Protein AF-A0A421E1Z4-F1 (afdb_monomer_lite)

Sequence (98 aa):
MSNLSPAEYADRGFPLDWDELQEKTLKRDDFRCRECGRQTELFVLFDEHPHEREDGFQVSNLITLCVTHAPDAAQMNETAITESFRDEWVQERLERQS

pLDDT: mean 72.25, std 14.63, range [37.94, 93.38]

Radius of gyration: 13.81 Å; chains: 1; bounding box: 38×31×30 Å

Secondary structure (DSSP, 8-state):
--PPPHHHHHHTT--TTHHHHHHHHHHHTTT--TTT---SSEEEEE---TTSGGG-S-GGGEEEEETTT-HHHHHTT--PBPHHHHHHHHHHHHHTT-

Foldseek 3Di:
DDDPQLVSCVVVVHHSCNVVLFVVLCVVVLCAAPPPGDNFQKDKDFDVPPPCPVVPRHSVRIGIHHCVRCVVCVVVPPPRDDPVVSVVVVVVVVVVVD

Structure (mmCIF, N/CA/C/O backbone):
data_AF-A0A421E1Z4-F1
#
_entry.id   AF-A0A421E1Z4-F1
#
loop_
_atom_site.group_PDB
_atom_site.id
_atom_site.type_symbol
_atom_site.label_atom_id
_atom_site.label_alt_id
_atom_site.label_comp_id
_atom_site.label_asym_id
_atom_site.label_entity_id
_atom_site.label_seq_id
_atom_site.pdbx_PDB_ins_code
_atom_site.Cartn_x
_atom_site.Cartn_y
_atom_site.Cartn_z
_atom_site.occupancy
_atom_site.B_iso_or_equiv
_atom_site.auth_seq_id
_atom_site.auth_comp_id
_atom_site.auth_asym_id
_atom_site.auth_atom_id
_atom_site.pdbx_PDB_model_num
ATOM 1 N N . MET A 1 1 ? 11.056 9.409 10.502 1.00 38.22 1 MET A N 1
ATOM 2 C CA . MET A 1 1 ? 11.553 8.079 10.091 1.00 38.22 1 MET A CA 1
ATOM 3 C C . MET A 1 1 ? 11.888 8.176 8.616 1.00 38.22 1 MET A C 1
ATOM 5 O O . MET A 1 1 ? 11.205 8.924 7.929 1.00 38.22 1 MET A O 1
ATOM 9 N N . SER A 1 2 ? 12.998 7.583 8.180 1.00 37.94 2 SER A N 1
ATOM 10 C CA . SER A 1 2 ? 13.558 7.833 6.849 1.00 37.94 2 SER A CA 1
ATOM 11 C C . SER A 1 2 ? 12.713 7.157 5.773 1.00 37.94 2 SER A C 1
ATOM 13 O O . SER A 1 2 ? 12.799 5.943 5.608 1.00 37.94 2 SER A O 1
ATOM 15 N N . ASN A 1 3 ? 11.912 7.947 5.056 1.00 50.25 3 ASN A N 1
ATOM 16 C CA . ASN A 1 3 ? 11.443 7.572 3.726 1.00 50.25 3 ASN A CA 1
ATOM 17 C C . ASN A 1 3 ? 12.690 7.360 2.867 1.00 50.25 3 ASN A C 1
ATOM 19 O O . ASN A 1 3 ? 13.585 8.213 2.877 1.00 50.25 3 ASN A O 1
ATOM 23 N N . LEU A 1 4 ? 12.776 6.220 2.182 1.00 53.66 4 LEU A N 1
ATOM 24 C CA . LEU A 1 4 ? 13.806 6.034 1.169 1.00 53.66 4 LEU A CA 1
ATOM 25 C C . LEU A 1 4 ? 13.670 7.175 0.159 1.00 53.66 4 LEU A C 1
ATOM 27 O O . LEU A 1 4 ? 12.566 7.575 -0.210 1.00 53.66 4 LEU A O 1
ATOM 31 N N . SER A 1 5 ? 14.792 7.748 -0.252 1.00 57.03 5 SER A N 1
ATOM 32 C CA . SER A 1 5 ? 14.777 8.733 -1.322 1.00 57.03 5 SER A CA 1
ATOM 33 C C . SER A 1 5 ? 14.321 8.070 -2.631 1.00 57.03 5 SER A C 1
ATOM 35 O O . SER A 1 5 ? 14.549 6.875 -2.831 1.00 57.03 5 SER A O 1
ATOM 37 N N . PRO A 1 6 ? 13.743 8.825 -3.582 1.00 56.34 6 PRO A N 1
ATOM 38 C CA . PRO A 1 6 ? 13.350 8.278 -4.884 1.00 56.34 6 PRO A CA 1
ATOM 39 C C . PRO A 1 6 ? 14.478 7.511 -5.599 1.00 56.34 6 PRO A C 1
ATOM 41 O O . PRO A 1 6 ? 14.232 6.517 -6.276 1.00 56.34 6 PRO A O 1
ATOM 44 N N . ALA A 1 7 ? 15.735 7.927 -5.409 1.00 55.34 7 ALA A N 1
ATOM 45 C CA . ALA A 1 7 ? 16.903 7.242 -5.961 1.00 55.34 7 ALA A CA 1
ATOM 46 C C . ALA A 1 7 ? 17.146 5.856 -5.333 1.00 55.34 7 ALA A C 1
ATOM 48 O O . ALA A 1 7 ? 17.554 4.934 -6.033 1.00 55.34 7 ALA A O 1
ATOM 49 N N . GLU A 1 8 ? 16.868 5.692 -4.039 1.00 55.75 8 GLU A N 1
ATOM 50 C CA . GLU A 1 8 ? 16.977 4.407 -3.339 1.00 55.75 8 GLU A CA 1
ATOM 51 C C . GLU A 1 8 ? 15.854 3.439 -3.738 1.00 55.75 8 GLU A C 1
ATOM 53 O O . GLU A 1 8 ? 16.071 2.229 -3.760 1.00 55.75 8 GLU A O 1
ATOM 58 N N . TYR A 1 9 ? 14.675 3.947 -4.116 1.00 63.06 9 TYR A N 1
ATOM 59 C CA . TYR A 1 9 ? 13.624 3.122 -4.721 1.00 63.06 9 TYR A CA 1
ATOM 60 C C . TYR A 1 9 ? 14.023 2.607 -6.106 1.00 63.06 9 TYR A C 1
ATOM 62 O O . TYR A 1 9 ? 13.920 1.406 -6.365 1.00 63.06 9 TYR A O 1
ATOM 70 N N . ALA A 1 10 ? 14.551 3.486 -6.963 1.00 59.59 10 ALA A N 1
ATOM 71 C CA . ALA A 1 10 ? 15.004 3.115 -8.302 1.00 59.59 10 ALA A CA 1
ATOM 72 C C . ALA A 1 10 ? 16.126 2.061 -8.281 1.00 59.59 10 ALA A C 1
ATOM 74 O O . ALA A 1 10 ? 16.099 1.123 -9.078 1.00 59.59 10 ALA A O 1
ATOM 75 N N . ASP A 1 11 ? 17.077 2.169 -7.345 1.00 65.81 11 ASP A N 1
ATOM 76 C CA . ASP A 1 11 ? 18.168 1.193 -7.174 1.00 65.81 11 ASP A CA 1
ATOM 77 C C . ASP A 1 11 ? 17.654 -0.207 -6.786 1.00 65.81 11 ASP A C 1
ATOM 79 O O . ASP A 1 11 ? 18.232 -1.228 -7.156 1.00 65.81 11 ASP A O 1
ATOM 83 N N . ARG A 1 12 ? 16.501 -0.268 -6.108 1.00 67.06 12 ARG A N 1
ATOM 84 C CA . ARG A 1 12 ? 15.822 -1.514 -5.720 1.00 67.06 12 ARG A CA 1
ATOM 85 C C . ARG A 1 12 ? 14.832 -2.023 -6.776 1.00 67.06 12 ARG A C 1
ATOM 87 O O . ARG A 1 12 ? 14.146 -3.010 -6.529 1.00 67.06 12 ARG A O 1
ATOM 94 N N . GLY A 1 13 ? 14.773 -1.386 -7.948 1.00 70.62 13 GLY A N 1
ATOM 95 C CA . GLY A 1 13 ? 13.894 -1.775 -9.053 1.00 70.62 13 GLY A CA 1
ATOM 96 C C . GLY A 1 13 ? 12.440 -1.316 -8.906 1.00 70.62 13 GLY A C 1
ATOM 97 O O . GLY A 1 13 ? 11.590 -1.762 -9.676 1.00 70.62 13 GLY A O 1
ATOM 98 N N . PHE A 1 14 ? 12.153 -0.429 -7.950 1.00 75.38 14 PHE A N 1
ATOM 99 C CA . PHE A 1 14 ? 10.851 0.219 -7.798 1.00 75.38 14 PHE A CA 1
ATOM 100 C C . PHE A 1 14 ? 10.778 1.500 -8.640 1.00 75.38 14 PHE A C 1
ATOM 102 O O . PHE A 1 14 ? 11.806 2.120 -8.927 1.00 75.38 14 PHE A O 1
ATOM 109 N N . PRO A 1 15 ? 9.575 1.924 -9.055 1.00 76.56 15 PRO A N 1
ATOM 110 C CA . PRO A 1 15 ? 9.414 3.165 -9.791 1.00 76.56 15 PRO A CA 1
ATOM 111 C C . PRO A 1 15 ? 9.631 4.372 -8.862 1.00 76.56 15 PRO A C 1
ATOM 113 O O . PRO A 1 15 ? 9.489 4.278 -7.644 1.00 76.56 15 PRO A O 1
ATOM 116 N N . LEU A 1 16 ? 9.980 5.529 -9.432 1.00 76.94 16 LEU A N 1
ATOM 117 C CA . LEU A 1 16 ? 10.236 6.752 -8.653 1.00 76.94 16 LEU A CA 1
ATOM 118 C C . LEU A 1 16 ? 8.992 7.244 -7.895 1.00 76.94 16 LEU A C 1
ATOM 120 O O . LEU A 1 16 ? 9.122 7.911 -6.874 1.00 76.94 16 LEU A O 1
ATOM 124 N N . ASP A 1 17 ? 7.807 6.915 -8.401 1.00 79.75 17 ASP A N 1
ATOM 125 C CA . ASP A 1 17 ? 6.490 7.206 -7.835 1.00 79.75 17 ASP A CA 1
ATOM 126 C C . ASP A 1 17 ? 5.951 6.066 -6.951 1.00 79.75 17 ASP A C 1
ATOM 128 O O . ASP A 1 17 ? 4.750 5.988 -6.701 1.00 79.75 17 ASP A O 1
ATOM 132 N N . TRP A 1 18 ? 6.817 5.175 -6.452 1.00 80.94 18 TRP A N 1
ATOM 133 C CA . TRP A 1 18 ? 6.395 4.030 -5.639 1.00 80.94 18 TRP A CA 1
ATOM 134 C C . TRP A 1 18 ? 5.566 4.426 -4.414 1.00 80.94 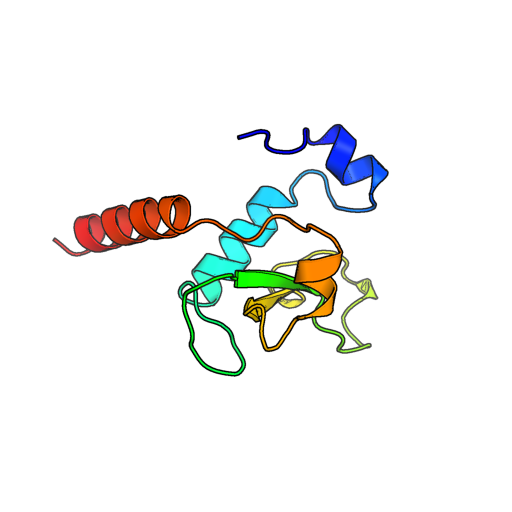18 TRP A C 1
ATOM 136 O O . TRP A 1 18 ? 4.502 3.847 -4.207 1.00 80.94 18 TRP A O 1
ATOM 146 N N . ASP A 1 19 ? 5.977 5.456 -3.670 1.00 80.38 19 ASP A N 1
ATOM 147 C CA . ASP A 1 19 ? 5.209 5.958 -2.520 1.00 80.38 19 ASP A CA 1
ATOM 148 C C . ASP A 1 19 ? 3.776 6.369 -2.929 1.00 80.38 19 ASP A C 1
ATOM 150 O O . ASP A 1 19 ? 2.804 6.033 -2.250 1.00 80.38 19 ASP A O 1
ATOM 154 N N . GLU A 1 20 ? 3.620 7.033 -4.083 1.00 84.50 20 GLU A N 1
ATOM 155 C CA . GLU A 1 20 ? 2.314 7.453 -4.612 1.00 84.50 20 GLU A CA 1
ATOM 156 C C . GLU A 1 20 ? 1.456 6.246 -5.026 1.00 84.50 20 GLU A C 1
ATOM 158 O O . GLU A 1 20 ? 0.245 6.212 -4.781 1.00 84.50 20 GLU A O 1
ATOM 163 N N . LEU A 1 21 ? 2.064 5.231 -5.643 1.00 85.12 21 LEU A N 1
ATOM 164 C CA . L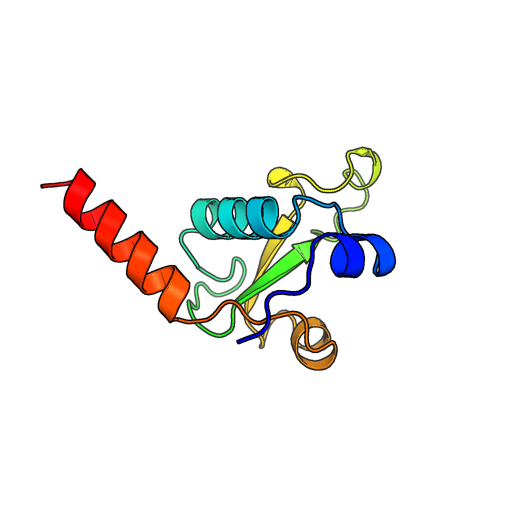EU A 1 21 ? 1.377 3.994 -6.014 1.00 85.12 21 LEU A CA 1
ATOM 165 C C . LEU A 1 21 ? 0.933 3.196 -4.786 1.00 85.12 21 LEU A C 1
ATOM 167 O O . LEU A 1 21 ? -0.193 2.683 -4.767 1.00 85.12 21 LEU A O 1
ATOM 171 N N . GLN A 1 22 ? 1.768 3.122 -3.748 1.00 84.38 22 GLN A N 1
ATOM 172 C CA . GLN A 1 22 ? 1.416 2.489 -2.480 1.00 84.38 22 GLN A CA 1
ATOM 173 C C . GLN A 1 22 ? 0.239 3.207 -1.817 1.00 84.38 22 GLN A C 1
ATOM 175 O O . GLN A 1 22 ? -0.753 2.569 -1.457 1.00 84.38 22 GLN A O 1
ATOM 180 N N . GLU A 1 23 ? 0.295 4.536 -1.739 1.00 84.56 23 GLU A N 1
ATOM 181 C CA . GLU A 1 23 ? -0.787 5.364 -1.210 1.00 84.56 23 GLU A CA 1
ATOM 182 C C . GLU A 1 23 ? -2.106 5.136 -1.961 1.00 84.56 23 GLU A C 1
ATOM 184 O O . GLU A 1 23 ? -3.146 4.881 -1.344 1.00 84.56 23 GLU A O 1
ATOM 189 N N . LYS A 1 24 ? -2.087 5.190 -3.297 1.00 88.38 24 LYS A N 1
ATOM 190 C CA . LYS A 1 24 ? -3.292 4.963 -4.109 1.00 88.38 24 LYS A CA 1
ATOM 191 C C . LYS A 1 24 ? -3.856 3.556 -3.917 1.00 88.38 24 LYS A C 1
ATOM 193 O O . LYS A 1 24 ? -5.077 3.401 -3.866 1.00 88.38 24 LYS A O 1
ATOM 198 N N . THR A 1 25 ? -2.991 2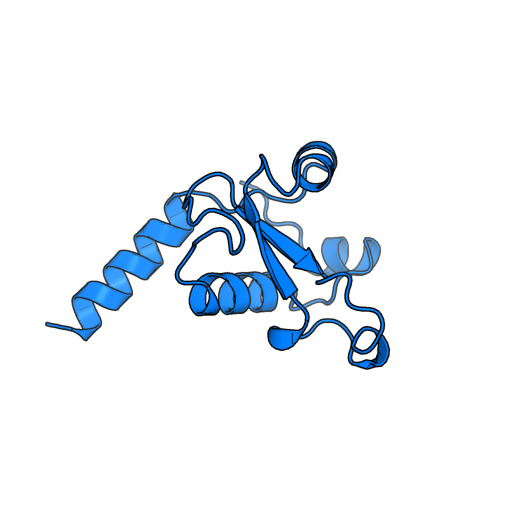.552 -3.786 1.00 88.19 25 THR A N 1
ATOM 199 C CA . THR A 1 25 ? -3.403 1.157 -3.571 1.00 88.19 25 THR A CA 1
ATOM 200 C C . THR A 1 25 ? -4.062 0.977 -2.207 1.00 88.19 25 THR A C 1
ATOM 202 O O . THR A 1 25 ? -5.155 0.418 -2.124 1.00 88.19 25 THR A O 1
ATOM 205 N N . LEU A 1 26 ? -3.484 1.539 -1.145 1.00 87.56 26 LEU A N 1
ATOM 206 C CA . LEU A 1 26 ? -4.110 1.523 0.177 1.00 87.56 26 LEU A CA 1
ATOM 207 C C . LEU A 1 26 ? -5.461 2.231 0.204 1.00 87.56 26 LEU A C 1
ATOM 209 O O . LEU A 1 26 ? -6.413 1.725 0.799 1.00 87.56 26 LEU A O 1
ATOM 213 N N . LYS A 1 27 ? -5.552 3.401 -0.439 1.00 87.81 27 LYS A N 1
ATOM 214 C CA . LYS A 1 27 ? -6.800 4.167 -0.529 1.00 87.81 27 LYS A CA 1
ATOM 215 C C . LYS A 1 27 ? -7.879 3.382 -1.275 1.00 87.81 27 LYS A C 1
ATOM 217 O O . LYS A 1 27 ? -9.028 3.381 -0.837 1.00 87.81 27 LYS A O 1
ATOM 222 N N . ARG A 1 28 ? -7.517 2.692 -2.365 1.00 90.88 28 ARG A N 1
ATOM 223 C CA . ARG A 1 28 ? -8.410 1.777 -3.097 1.00 90.88 28 ARG A CA 1
ATOM 224 C C . ARG A 1 28 ? -8.941 0.671 -2.181 1.00 90.88 28 ARG A C 1
ATOM 226 O O . ARG A 1 28 ? -10.128 0.363 -2.237 1.00 90.88 28 ARG A O 1
ATOM 233 N N . ASP A 1 29 ? -8.080 0.128 -1.325 1.00 89.88 29 ASP A N 1
ATOM 234 C CA . ASP A 1 29 ? -8.392 -1.009 -0.453 1.00 89.88 29 ASP A CA 1
ATOM 235 C C . ASP A 1 29 ? -8.969 -0.598 0.919 1.00 89.88 29 ASP A C 1
ATOM 237 O O . ASP A 1 29 ? -9.088 -1.434 1.813 1.00 89.88 29 ASP A O 1
ATOM 241 N N . ASP A 1 30 ? -9.339 0.677 1.115 1.00 89.75 30 ASP A N 1
ATOM 242 C CA . ASP A 1 30 ? -9.842 1.221 2.393 1.00 89.75 30 ASP A CA 1
ATOM 243 C C . ASP A 1 30 ? -8.905 0.917 3.579 1.00 89.75 30 ASP A C 1
ATOM 245 O O . ASP A 1 30 ? -9.355 0.695 4.707 1.00 89.75 30 ASP A O 1
ATOM 249 N N . PHE A 1 31 ? -7.590 0.878 3.319 1.00 88.19 31 PHE A N 1
ATOM 250 C CA . PHE A 1 31 ? -6.561 0.511 4.294 1.00 88.19 31 PHE A CA 1
ATOM 251 C C . PHE A 1 31 ? -6.857 -0.843 4.953 1.00 88.19 31 PHE A C 1
ATOM 253 O O . PHE A 1 31 ? -6.774 -0.988 6.176 1.00 88.19 31 PHE A O 1
ATOM 260 N N . ARG A 1 32 ? -7.262 -1.836 4.156 1.00 89.62 32 ARG A N 1
ATOM 261 C CA . ARG A 1 32 ? -7.554 -3.197 4.615 1.00 89.62 32 ARG A CA 1
ATOM 262 C C . ARG A 1 32 ? -6.770 -4.216 3.808 1.00 89.62 32 ARG A C 1
ATOM 264 O O . ARG A 1 32 ? -6.630 -4.111 2.597 1.00 89.62 32 ARG A O 1
ATOM 271 N N . CYS A 1 33 ? -6.327 -5.263 4.489 1.00 90.56 33 CYS A N 1
ATOM 272 C CA . CYS A 1 33 ? -5.834 -6.466 3.845 1.00 90.56 33 CYS A CA 1
ATOM 273 C C . CYS A 1 33 ? -6.949 -7.082 2.995 1.00 90.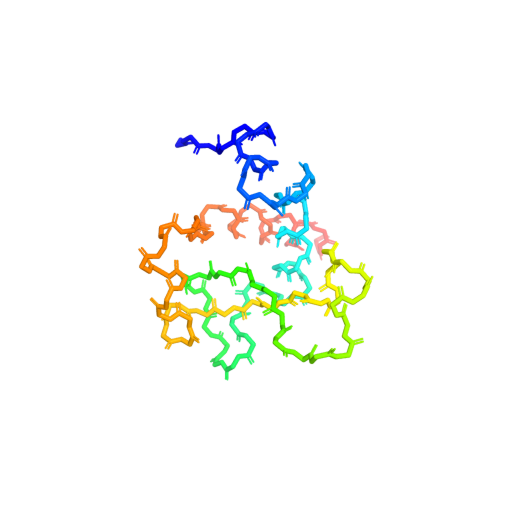56 33 CYS A C 1
ATOM 275 O O . CYS A 1 33 ? -8.034 -7.360 3.511 1.00 90.56 33 CYS A O 1
ATOM 277 N N . ARG A 1 34 ? -6.662 -7.343 1.719 1.00 90.31 34 ARG A N 1
ATOM 278 C CA . ARG A 1 34 ? -7.619 -7.922 0.769 1.00 90.31 34 ARG A CA 1
ATOM 279 C C . ARG A 1 34 ? -8.110 -9.314 1.183 1.00 90.31 34 ARG A C 1
ATOM 281 O O . ARG A 1 34 ? -9.277 -9.621 0.974 1.00 90.31 34 ARG A O 1
ATOM 288 N N . GLU A 1 35 ? -7.255 -10.109 1.828 1.00 91.69 35 GLU A N 1
ATOM 289 C CA . GLU A 1 35 ? -7.568 -11.490 2.231 1.00 91.69 35 GL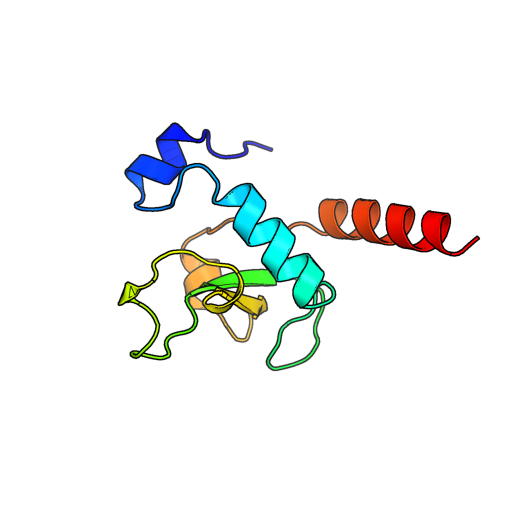U A CA 1
ATOM 290 C C . GLU A 1 35 ? -8.408 -11.584 3.512 1.00 91.69 35 GLU A C 1
ATOM 292 O O . GLU A 1 35 ? -9.310 -12.413 3.613 1.00 91.69 35 GLU A O 1
ATOM 297 N N . CYS A 1 36 ? -8.131 -10.748 4.520 1.00 93.38 36 CYS A N 1
ATOM 298 C CA . CYS A 1 36 ? -8.742 -10.902 5.850 1.00 93.38 36 CYS A CA 1
ATOM 299 C C . CYS A 1 36 ? -9.385 -9.642 6.433 1.00 93.38 36 CYS A C 1
ATOM 301 O O . CYS A 1 36 ? -9.933 -9.689 7.535 1.00 93.38 36 CYS A O 1
ATOM 303 N N . GLY A 1 37 ? -9.293 -8.502 5.747 1.00 91.06 37 GLY A N 1
ATOM 304 C CA . GLY A 1 37 ? -9.891 -7.238 6.173 1.00 91.06 37 GLY A CA 1
ATOM 305 C C . GLY A 1 37 ? -9.198 -6.535 7.346 1.00 91.06 37 GLY A C 1
ATOM 306 O O . GLY A 1 37 ? -9.696 -5.506 7.805 1.00 91.06 37 GLY A O 1
ATOM 307 N N . ARG A 1 38 ? -8.071 -7.058 7.854 1.00 89.38 38 ARG A N 1
ATOM 308 C CA . ARG A 1 38 ? -7.281 -6.402 8.916 1.00 89.38 38 ARG A CA 1
ATOM 309 C C . ARG A 1 38 ? -6.705 -5.076 8.432 1.00 89.38 38 ARG A C 1
ATOM 311 O O . ARG A 1 38 ? -6.417 -4.936 7.253 1.00 89.38 38 ARG A O 1
ATOM 318 N N . GLN A 1 39 ? -6.507 -4.138 9.353 1.00 86.19 39 GLN A N 1
ATOM 319 C CA . GLN A 1 39 ? -6.080 -2.762 9.053 1.00 86.19 39 GLN A CA 1
ATOM 320 C C . GLN A 1 39 ? -4.723 -2.401 9.671 1.00 86.19 39 GLN A C 1
ATOM 322 O O . GLN A 1 39 ? -4.402 -1.227 9.823 1.00 86.19 39 GLN A O 1
ATOM 327 N N . THR A 1 40 ? -3.957 -3.404 10.095 1.00 80.81 40 THR A N 1
ATOM 328 C CA . THR A 1 40 ? -2.683 -3.233 10.798 1.00 80.81 40 THR A CA 1
ATOM 329 C C . THR A 1 40 ? -1.585 -3.956 10.036 1.00 80.81 40 THR A C 1
ATOM 331 O O . THR A 1 40 ? -1.850 -5.009 9.448 1.00 80.81 40 THR A O 1
ATOM 334 N N . GLU A 1 41 ? -0.369 -3.403 10.085 1.00 83.06 41 GLU A N 1
ATOM 335 C CA . GLU A 1 41 ? 0.831 -3.992 9.470 1.00 83.06 41 GLU A CA 1
ATOM 336 C C . GLU A 1 41 ? 0.584 -4.358 8.002 1.00 83.06 41 GLU A C 1
ATOM 338 O O . GLU A 1 41 ? 0.656 -5.526 7.609 1.00 83.06 41 GLU A O 1
ATOM 343 N N . LEU A 1 42 ? 0.180 -3.349 7.225 1.00 84.00 42 LEU A N 1
ATOM 344 C CA . LEU A 1 42 ? -0.179 -3.497 5.822 1.00 84.00 42 LEU A CA 1
ATOM 345 C C . LEU A 1 42 ? 1.028 -3.264 4.919 1.00 84.00 42 LEU A C 1
ATOM 347 O O . LEU A 1 42 ? 1.827 -2.353 5.144 1.00 84.00 42 LEU A O 1
ATOM 351 N N . PHE A 1 43 ? 1.087 -4.063 3.864 1.00 85.44 43 PHE A N 1
ATOM 352 C CA . PHE A 1 43 ? 2.091 -4.041 2.815 1.00 85.44 43 PHE A CA 1
ATOM 353 C C . PHE A 1 43 ? 1.384 -3.944 1.468 1.00 85.44 43 PHE A C 1
ATOM 355 O O . PHE A 1 43 ? 0.332 -4.556 1.274 1.00 85.44 43 PHE A O 1
ATOM 362 N N . VAL A 1 44 ? 1.973 -3.190 0.544 1.00 84.88 44 VAL A N 1
ATOM 363 C CA . VAL A 1 44 ? 1.528 -3.121 -0.849 1.00 84.88 44 VAL A CA 1
ATOM 364 C C . VAL A 1 44 ? 2.523 -3.887 -1.701 1.00 84.88 44 VAL A C 1
ATOM 366 O O . VAL A 1 44 ? 3.706 -3.554 -1.712 1.00 84.88 44 VAL A O 1
ATOM 369 N N . LEU A 1 45 ? 2.033 -4.907 -2.395 1.00 83.12 45 LEU A N 1
ATOM 370 C CA . LEU A 1 45 ? 2.841 -5.862 -3.148 1.00 83.12 45 LEU A CA 1
ATOM 371 C C . LEU A 1 45 ? 2.305 -6.004 -4.565 1.00 83.12 45 LEU A C 1
ATOM 373 O O . LEU A 1 45 ? 1.159 -5.644 -4.828 1.00 83.12 45 LEU A O 1
ATOM 377 N N . PHE A 1 46 ? 3.106 -6.566 -5.466 1.00 81.38 46 PHE A N 1
ATOM 378 C CA . PHE A 1 46 ? 2.581 -7.018 -6.749 1.00 81.38 46 PHE A CA 1
ATOM 379 C C . PHE A 1 46 ? 1.609 -8.170 -6.560 1.00 81.38 46 PHE A C 1
ATOM 381 O O . PHE A 1 46 ? 1.907 -9.140 -5.864 1.00 81.38 46 PHE A O 1
ATOM 388 N N . ASP A 1 47 ? 0.475 -8.072 -7.237 1.00 76.94 47 ASP A N 1
ATOM 389 C CA . ASP A 1 47 ? -0.419 -9.199 -7.400 1.00 76.94 47 ASP A CA 1
ATOM 390 C C . ASP A 1 47 ? 0.280 -10.225 -8.316 1.00 76.94 47 ASP A C 1
ATOM 392 O O . ASP A 1 47 ? 0.737 -9.895 -9.413 1.00 76.94 47 ASP A O 1
ATOM 396 N N . GLU A 1 48 ? 0.443 -11.471 -7.863 1.00 64.94 48 GLU A N 1
ATOM 397 C CA . GLU A 1 48 ? 1.227 -12.494 -8.578 1.00 64.94 48 GLU A CA 1
ATOM 398 C C . GLU A 1 48 ? 0.541 -13.013 -9.856 1.00 64.94 48 GLU A C 1
ATOM 400 O O . GLU A 1 48 ? 1.035 -13.943 -10.499 1.00 64.94 48 GLU A O 1
ATOM 405 N N . HIS A 1 49 ? -0.583 -12.419 -10.262 1.00 56.75 49 HIS A N 1
ATOM 406 C CA . HIS A 1 49 ? -1.304 -12.825 -11.456 1.00 56.75 49 HIS A CA 1
ATOM 407 C C . HIS A 1 49 ? -0.444 -12.575 -12.718 1.00 56.75 49 HIS A C 1
ATOM 409 O O . HIS A 1 49 ? -0.129 -11.435 -13.067 1.00 56.75 49 HIS A O 1
ATOM 415 N N . PRO A 1 50 ? -0.054 -13.639 -13.449 1.00 47.94 50 PRO A N 1
ATOM 416 C CA . PRO A 1 50 ? 1.017 -13.597 -14.451 1.00 47.94 50 PRO A CA 1
ATOM 417 C C . PRO A 1 50 ? 0.682 -12.811 -15.727 1.00 47.94 50 PRO A C 1
ATOM 419 O O . PRO A 1 50 ? 1.559 -12.634 -16.569 1.00 47.94 50 PRO A O 1
ATOM 422 N N . HIS A 1 51 ? -0.557 -12.344 -15.889 1.00 48.22 51 HIS A N 1
ATOM 423 C CA . HIS A 1 51 ? -1.010 -11.664 -17.102 1.00 48.22 51 HIS A CA 1
ATOM 424 C C . HIS A 1 51 ? -0.826 -10.140 -17.081 1.00 48.22 51 HIS A C 1
ATOM 426 O O . HIS A 1 51 ? -0.951 -9.527 -18.132 1.00 48.22 51 HIS A O 1
ATOM 432 N N . GLU A 1 52 ? -0.491 -9.534 -15.936 1.00 47.78 52 GLU A N 1
ATOM 433 C CA . GLU A 1 52 ? -0.443 -8.066 -15.789 1.00 47.78 52 GLU A CA 1
ATOM 434 C C . GLU A 1 52 ? 0.975 -7.512 -15.555 1.00 47.78 52 GLU A C 1
ATOM 436 O O . GLU A 1 52 ? 1.179 -6.300 -15.497 1.00 47.78 52 GLU A O 1
ATOM 441 N N . ARG A 1 53 ? 2.002 -8.376 -15.484 1.00 52.09 53 ARG A N 1
ATOM 442 C CA . ARG A 1 53 ? 3.402 -7.930 -15.329 1.00 52.09 53 ARG A CA 1
ATOM 443 C C . ARG A 1 53 ? 3.921 -7.115 -16.517 1.00 52.09 53 ARG A C 1
ATOM 445 O O . ARG A 1 53 ? 4.876 -6.363 -16.340 1.00 52.09 53 ARG A O 1
ATOM 452 N N . GLU A 1 54 ? 3.319 -7.250 -17.700 1.00 57.28 54 GLU A N 1
ATOM 453 C CA . GLU A 1 54 ? 3.711 -6.466 -18.882 1.00 57.28 54 GLU A CA 1
ATOM 454 C C . GLU A 1 54 ? 3.383 -4.971 -18.734 1.00 57.28 54 GLU A C 1
ATOM 456 O O . GLU A 1 54 ? 4.090 -4.142 -19.303 1.00 57.28 54 GLU A O 1
ATOM 461 N N . ASP A 1 55 ? 2.394 -4.620 -17.905 1.00 61.56 55 ASP A N 1
ATOM 462 C CA . ASP A 1 55 ? 1.938 -3.237 -17.715 1.00 61.56 55 ASP A CA 1
ATOM 463 C C . ASP A 1 55 ? 2.690 -2.488 -16.597 1.00 61.56 55 ASP A C 1
ATOM 465 O O . ASP A 1 55 ? 2.463 -1.294 -16.370 1.00 61.56 55 ASP A O 1
ATOM 469 N N . GLY A 1 56 ? 3.624 -3.169 -15.923 1.00 72.94 56 GLY A N 1
ATOM 470 C CA . GLY A 1 56 ? 4.490 -2.596 -14.897 1.00 72.94 56 GLY A CA 1
ATOM 471 C C . GLY A 1 56 ? 3.783 -2.304 -13.570 1.00 72.94 56 GLY A C 1
ATOM 472 O O . GLY A 1 56 ? 2.795 -2.940 -13.197 1.00 72.94 56 GLY A O 1
ATOM 473 N N . PHE A 1 57 ? 4.341 -1.350 -12.823 1.00 73.88 57 PHE A N 1
ATOM 474 C CA . PHE A 1 57 ? 3.819 -0.909 -11.533 1.00 73.88 57 PHE A CA 1
ATOM 475 C C . PHE A 1 57 ? 2.599 -0.001 -11.733 1.00 73.88 57 PHE A C 1
ATOM 477 O O . PHE A 1 57 ? 2.732 1.191 -11.999 1.00 73.88 57 PHE A O 1
ATOM 484 N N . GLN A 1 58 ? 1.401 -0.565 -11.597 1.00 82.44 58 GLN A N 1
ATOM 485 C CA . GLN A 1 58 ? 0.140 0.174 -11.635 1.00 82.44 58 GLN A CA 1
ATOM 486 C C . GLN A 1 58 ? -0.732 -0.224 -10.456 1.00 82.44 58 GLN A C 1
ATOM 488 O O . GLN A 1 58 ? -0.698 -1.368 -10.020 1.00 82.44 58 GLN A O 1
ATOM 493 N N . VAL A 1 59 ? -1.572 0.697 -9.980 1.00 84.25 59 VAL A N 1
ATOM 494 C CA . VAL A 1 59 ? -2.465 0.453 -8.835 1.00 84.25 59 VAL A CA 1
ATOM 495 C C . VAL A 1 59 ? -3.329 -0.797 -9.031 1.00 84.25 59 VAL A C 1
ATOM 497 O O . VAL A 1 59 ? -3.580 -1.496 -8.061 1.00 84.25 59 VAL A O 1
ATOM 500 N N . SER A 1 60 ? -3.777 -1.113 -10.252 1.00 84.38 60 SER A N 1
ATOM 501 C CA . SER A 1 60 ? -4.546 -2.337 -10.552 1.00 84.38 60 SER A CA 1
ATOM 502 C C . SER A 1 60 ? -3.780 -3.623 -10.247 1.00 84.38 60 SER A C 1
ATOM 504 O O . SER A 1 60 ? -4.381 -4.574 -9.760 1.00 84.38 60 SER A O 1
ATOM 506 N N . ASN A 1 61 ? -2.464 -3.601 -10.455 1.00 83.88 61 ASN A N 1
ATOM 507 C CA . ASN A 1 61 ? -1.572 -4.757 -10.373 1.00 83.88 61 ASN A CA 1
ATOM 508 C C . ASN A 1 61 ? -0.942 -4.884 -8.977 1.00 83.88 61 ASN A C 1
ATOM 510 O O . ASN A 1 61 ? -0.043 -5.699 -8.762 1.00 83.88 61 ASN A O 1
ATOM 514 N N . LEU A 1 62 ? -1.366 -4.034 -8.038 1.00 86.44 62 LEU A N 1
ATOM 515 C CA . LEU A 1 62 ? -0.904 -4.017 -6.661 1.00 86.44 62 LEU A CA 1
ATOM 516 C C . LEU A 1 62 ? -2.009 -4.489 -5.715 1.00 86.44 62 LEU A C 1
ATOM 518 O O . LEU A 1 62 ? -3.199 -4.228 -5.924 1.00 86.44 62 LEU A O 1
ATOM 522 N N . ILE A 1 63 ? -1.613 -5.156 -4.636 1.00 88.25 63 ILE A N 1
ATOM 523 C CA . ILE A 1 63 ? -2.493 -5.718 -3.612 1.00 88.25 63 ILE A CA 1
ATOM 524 C C . ILE A 1 63 ? -2.048 -5.285 -2.214 1.00 88.25 63 ILE A C 1
ATOM 526 O O . ILE A 1 63 ? -0.862 -5.325 -1.891 1.00 88.25 63 ILE A O 1
ATOM 530 N N . THR A 1 64 ? -3.010 -4.904 -1.367 1.00 90.19 64 THR A N 1
ATOM 531 C CA . THR A 1 64 ? -2.771 -4.664 0.062 1.00 90.19 64 THR A CA 1
ATOM 532 C C . THR A 1 64 ? -2.921 -5.955 0.866 1.00 90.19 64 THR A C 1
ATOM 534 O O . THR A 1 64 ? -4.015 -6.524 0.941 1.00 90.19 64 THR A O 1
ATOM 537 N N . LEU A 1 65 ? -1.859 -6.402 1.536 1.00 89.00 65 LEU A N 1
ATOM 538 C CA . LEU A 1 65 ? -1.856 -7.577 2.416 1.00 89.00 65 LEU A CA 1
ATOM 539 C C . LEU A 1 65 ? -1.354 -7.226 3.819 1.00 89.00 65 LEU A C 1
ATOM 541 O O . LEU A 1 65 ? -0.575 -6.299 3.985 1.00 89.00 65 LEU A O 1
ATOM 545 N N . CYS A 1 66 ? -1.799 -7.955 4.845 1.00 88.88 66 CYS A N 1
ATOM 546 C CA . CYS A 1 66 ? -1.230 -7.823 6.190 1.00 88.88 66 CYS A CA 1
ATOM 547 C C . CYS A 1 66 ? -0.042 -8.772 6.390 1.00 88.88 66 CYS A C 1
ATOM 549 O O . CYS A 1 66 ? 0.077 -9.766 5.675 1.00 88.88 66 CYS A O 1
ATOM 551 N N . VAL A 1 67 ? 0.756 -8.540 7.437 1.00 85.25 67 VAL A N 1
ATOM 552 C CA . VAL A 1 67 ? 1.902 -9.390 7.835 1.00 85.25 67 VAL A CA 1
ATOM 553 C C . VAL A 1 67 ? 1.610 -10.896 7.846 1.00 85.25 67 VAL A C 1
ATOM 555 O O . VAL A 1 67 ? 2.469 -11.702 7.510 1.00 85.25 67 VAL A O 1
ATOM 558 N N . THR A 1 68 ? 0.390 -11.307 8.201 1.00 88.00 68 THR A N 1
ATOM 559 C CA . THR A 1 68 ? 0.008 -12.728 8.226 1.00 88.00 68 THR A CA 1
ATOM 560 C C . THR A 1 68 ? -0.106 -13.332 6.825 1.00 88.00 68 THR A C 1
ATOM 562 O O . THR A 1 68 ? 0.210 -14.504 6.649 1.00 88.00 68 THR A O 1
ATOM 565 N N . HIS A 1 69 ? -0.566 -12.550 5.846 1.00 88.44 69 HIS A N 1
ATOM 566 C CA . HIS A 1 69 ? -0.753 -12.990 4.458 1.00 88.44 69 HIS A CA 1
ATOM 567 C C . HIS A 1 69 ? 0.429 -12.612 3.556 1.00 88.44 69 HIS A C 1
ATOM 569 O O . HIS A 1 69 ? 0.519 -13.107 2.441 1.00 88.44 69 HIS A O 1
ATOM 575 N N . ALA A 1 70 ? 1.345 -11.776 4.049 1.00 84.06 70 ALA A N 1
ATOM 576 C CA . ALA A 1 70 ? 2.593 -11.406 3.397 1.00 84.06 70 ALA A CA 1
ATOM 577 C C . ALA A 1 70 ? 3.789 -11.506 4.371 1.00 84.06 70 ALA A C 1
ATOM 579 O O . ALA A 1 70 ? 4.440 -10.500 4.669 1.00 84.06 70 ALA A O 1
ATOM 580 N N . PRO A 1 71 ? 4.093 -12.706 4.903 1.00 77.19 71 PRO A N 1
ATOM 581 C CA . PRO A 1 71 ? 5.154 -12.878 5.900 1.00 77.19 71 PRO A CA 1
ATOM 582 C C . PRO A 1 71 ? 6.556 -12.592 5.342 1.00 77.19 71 PRO A C 1
ATOM 584 O O . PRO A 1 71 ? 7.456 -12.216 6.096 1.00 77.19 71 PRO A O 1
ATOM 587 N N . ASP A 1 72 ? 6.749 -12.748 4.032 1.00 76.50 72 ASP A N 1
ATOM 588 C CA . ASP A 1 72 ? 8.027 -12.483 3.370 1.00 76.50 72 ASP A CA 1
ATOM 589 C C . ASP A 1 72 ? 8.279 -10.978 3.199 1.00 76.50 72 ASP A C 1
ATOM 591 O O . ASP A 1 72 ? 9.392 -10.514 3.443 1.00 76.50 72 ASP A O 1
ATOM 595 N N . ALA A 1 73 ? 7.236 -10.188 2.917 1.00 70.50 73 ALA A N 1
ATOM 596 C CA . ALA A 1 73 ? 7.331 -8.724 2.857 1.00 70.50 73 ALA A CA 1
ATOM 597 C C . ALA A 1 73 ? 7.756 -8.124 4.209 1.00 70.50 73 ALA A C 1
ATOM 599 O O . ALA A 1 73 ? 8.600 -7.229 4.278 1.00 70.50 73 ALA A O 1
ATOM 600 N N . ALA A 1 74 ? 7.248 -8.695 5.305 1.00 60.75 74 ALA A N 1
ATOM 601 C CA . ALA A 1 74 ? 7.651 -8.315 6.655 1.00 60.75 74 ALA A CA 1
ATOM 602 C C . ALA A 1 74 ? 9.117 -8.670 6.971 1.00 60.75 74 ALA A C 1
ATOM 604 O O . ALA A 1 74 ? 9.784 -7.936 7.699 1.00 60.75 74 ALA A O 1
ATOM 605 N N . GLN A 1 75 ? 9.647 -9.764 6.411 1.00 56.56 75 GLN A N 1
ATOM 606 C CA . GLN A 1 75 ? 11.063 -10.136 6.549 1.00 56.56 75 GLN A CA 1
ATOM 607 C C . GLN A 1 75 ? 11.993 -9.270 5.695 1.00 56.56 75 GLN A C 1
ATOM 609 O O . GLN A 1 75 ? 13.131 -9.020 6.092 1.00 56.56 75 GLN A O 1
ATOM 614 N N . MET A 1 76 ? 11.519 -8.784 4.545 1.00 56.44 76 MET A N 1
ATOM 615 C CA . MET A 1 76 ? 12.291 -7.925 3.642 1.00 56.44 76 MET A CA 1
ATOM 616 C C . MET A 1 76 ? 12.412 -6.472 4.132 1.00 56.44 76 MET A C 1
ATOM 618 O O . MET A 1 76 ? 13.066 -5.655 3.475 1.00 56.44 76 MET A O 1
ATOM 622 N N . ASN A 1 77 ? 11.840 -6.163 5.307 1.00 50.78 77 ASN A N 1
ATOM 623 C CA . ASN A 1 77 ? 11.800 -4.827 5.901 1.00 50.78 77 ASN A CA 1
ATOM 624 C C . ASN A 1 77 ? 11.251 -3.788 4.904 1.00 50.78 77 ASN A C 1
ATOM 626 O O . ASN A 1 77 ? 11.674 -2.630 4.898 1.00 50.78 77 ASN A O 1
ATOM 630 N N . GLU A 1 78 ? 10.358 -4.231 4.012 1.00 55.53 78 GLU A N 1
ATOM 631 C CA . GLU A 1 78 ? 9.583 -3.341 3.161 1.00 55.53 78 GLU A CA 1
ATOM 632 C C . GLU A 1 78 ? 8.657 -2.564 4.085 1.00 55.53 78 GLU A C 1
ATOM 634 O O . GLU A 1 78 ? 8.037 -3.138 4.979 1.00 55.53 78 GLU A O 1
ATOM 639 N N . THR A 1 79 ? 8.671 -1.242 3.958 1.00 53.81 79 THR A N 1
ATOM 640 C CA . THR A 1 79 ? 8.113 -0.328 4.949 1.00 53.81 79 THR A CA 1
ATOM 641 C C . THR A 1 79 ? 6.651 -0.680 5.221 1.00 53.81 79 THR A C 1
ATOM 643 O O . THR A 1 79 ? 5.780 -0.422 4.391 1.00 53.81 79 THR A O 1
ATOM 646 N N . ALA A 1 80 ? 6.376 -1.289 6.378 1.00 53.03 80 ALA A N 1
ATOM 647 C CA . ALA A 1 80 ? 5.013 -1.485 6.842 1.00 53.03 80 ALA A CA 1
ATOM 648 C C . ALA A 1 80 ? 4.371 -0.102 6.953 1.00 53.03 80 ALA A C 1
ATOM 650 O O . ALA A 1 80 ? 4.927 0.797 7.593 1.00 53.03 80 ALA A O 1
ATOM 651 N N . ILE A 1 81 ? 3.225 0.084 6.307 1.00 57.66 81 ILE A N 1
ATOM 652 C CA . ILE A 1 81 ? 2.579 1.392 6.297 1.00 57.66 81 ILE A CA 1
ATOM 653 C C . ILE A 1 81 ? 2.044 1.640 7.710 1.00 57.66 81 ILE A C 1
ATOM 655 O O . ILE A 1 81 ? 1.285 0.837 8.258 1.00 57.66 81 ILE A O 1
ATOM 659 N N . THR A 1 82 ? 2.518 2.720 8.331 1.00 53.50 82 THR A N 1
ATOM 660 C CA . THR A 1 82 ? 2.280 3.021 9.744 1.00 53.50 82 THR A CA 1
ATOM 661 C C . THR A 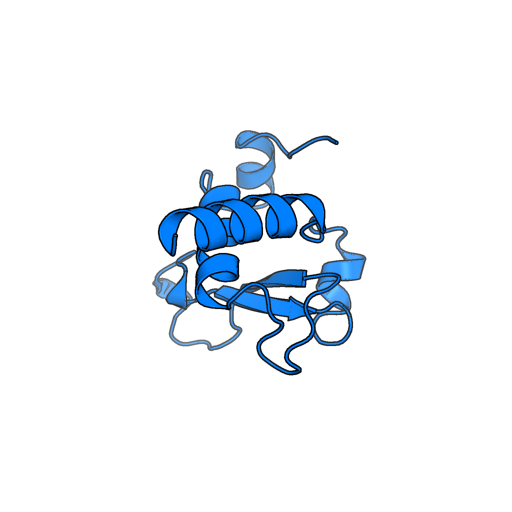1 82 ? 0.876 3.569 9.982 1.00 53.50 82 THR A C 1
ATOM 663 O O . THR A 1 82 ? 0.287 4.233 9.127 1.00 53.50 82 THR A O 1
ATOM 666 N N . GLU A 1 83 ? 0.354 3.340 11.190 1.00 53.47 83 GLU A N 1
ATOM 667 C CA . GLU A 1 83 ? -0.966 3.810 11.640 1.00 53.47 83 GLU A CA 1
ATOM 668 C C . GLU A 1 83 ? -1.173 5.328 11.448 1.00 53.47 83 GLU A C 1
ATOM 670 O O . GLU A 1 83 ? -2.282 5.759 11.148 1.00 53.47 83 GLU A O 1
ATOM 675 N N . SER A 1 84 ? -0.102 6.131 11.492 1.00 57.38 84 SER A N 1
ATOM 676 C CA . SER A 1 84 ? -0.144 7.586 11.281 1.00 57.38 84 SER A CA 1
ATOM 677 C C . SER A 1 84 ? -0.686 8.007 9.911 1.00 57.38 84 SER A C 1
ATOM 679 O O . SER A 1 84 ? -1.469 8.946 9.825 1.00 57.38 84 SER A O 1
ATOM 681 N N . PHE A 1 85 ? -0.318 7.291 8.844 1.00 63.22 85 PHE A N 1
ATOM 682 C CA . PHE A 1 85 ? -0.767 7.617 7.488 1.00 63.22 85 PHE A CA 1
ATOM 683 C C . PHE A 1 85 ? -2.256 7.301 7.290 1.00 63.22 85 PHE A C 1
ATOM 685 O O . PHE A 1 85 ? -2.991 8.021 6.613 1.00 63.22 85 PHE A O 1
ATOM 692 N N . ARG A 1 86 ? -2.726 6.228 7.935 1.00 61.28 86 ARG A N 1
ATOM 693 C CA . ARG A 1 86 ? -4.145 5.879 7.977 1.00 61.28 86 ARG A CA 1
ATOM 694 C C . ARG A 1 86 ? -4.946 6.947 8.720 1.00 61.28 86 ARG A C 1
ATOM 696 O O . ARG A 1 86 ? -6.011 7.328 8.241 1.00 61.28 86 ARG A O 1
ATOM 703 N N . ASP A 1 87 ? -4.460 7.402 9.871 1.00 66.06 87 ASP A N 1
ATOM 704 C CA . ASP A 1 87 ? -5.172 8.376 10.698 1.00 66.06 87 ASP A CA 1
ATOM 705 C C . ASP A 1 87 ? -5.365 9.711 9.969 1.00 66.06 87 ASP A C 1
ATOM 707 O O . ASP A 1 87 ? -6.480 10.231 9.965 1.00 66.06 87 ASP A O 1
ATOM 711 N N . GLU A 1 88 ? -4.336 10.219 9.279 1.00 69.50 88 GLU A N 1
ATOM 712 C CA . GLU A 1 88 ? -4.443 11.431 8.449 1.00 69.50 88 GLU A CA 1
ATOM 713 C C . GLU A 1 88 ? -5.517 11.283 7.358 1.00 69.50 88 GLU A C 1
ATOM 715 O O . GLU A 1 88 ? -6.407 12.127 7.244 1.00 69.50 88 GLU A O 1
ATOM 720 N N . TRP A 1 89 ? -5.526 10.168 6.622 1.00 67.44 89 TRP A N 1
ATOM 721 C CA . TRP A 1 89 ? -6.538 9.935 5.588 1.00 67.44 89 TRP A CA 1
ATOM 722 C C . TRP A 1 89 ? -7.959 9.763 6.147 1.00 67.44 89 TRP A C 1
ATOM 724 O O . TRP A 1 89 ? -8.934 10.232 5.550 1.00 67.44 89 TRP A O 1
ATOM 734 N N . VAL A 1 90 ? -8.106 9.074 7.285 1.00 66.38 90 VAL A N 1
ATOM 735 C CA . VAL A 1 90 ? -9.408 8.913 7.948 1.00 66.38 90 VAL A CA 1
ATOM 736 C C . VAL A 1 90 ? -9.957 10.278 8.366 1.00 66.38 90 VAL A C 1
ATOM 738 O O . VAL A 1 90 ? -11.147 10.520 8.162 1.00 66.38 90 VAL A O 1
ATOM 741 N N . GLN A 1 91 ? -9.112 11.174 8.889 1.00 69.81 91 GLN A N 1
ATOM 742 C CA . GLN A 1 91 ? -9.507 12.549 9.212 1.00 69.81 91 GLN A CA 1
ATOM 743 C C . GLN A 1 91 ? -9.970 13.307 7.961 1.00 69.81 91 GLN A C 1
ATOM 745 O O . GLN A 1 91 ? -11.113 13.765 7.936 1.00 69.81 91 GLN A O 1
ATOM 750 N N . GLU A 1 92 ? -9.174 13.326 6.884 1.00 69.44 92 GLU A N 1
ATOM 751 C CA . GLU A 1 92 ? -9.558 13.992 5.627 1.00 69.44 92 GLU A CA 1
ATOM 752 C C . GLU A 1 92 ? -10.903 13.475 5.082 1.00 69.44 92 GLU A C 1
ATOM 754 O O . GLU A 1 92 ? -11.733 14.229 4.568 1.00 69.44 92 GLU A O 1
ATOM 759 N N . ARG A 1 93 ? -11.157 12.164 5.181 1.00 65.19 93 ARG A N 1
ATOM 760 C CA . ARG A 1 93 ? -12.408 11.559 4.706 1.00 65.19 93 ARG A CA 1
ATOM 761 C C . ARG A 1 93 ? -13.614 11.916 5.578 1.00 65.19 93 ARG A C 1
ATOM 763 O O . ARG A 1 93 ? -14.722 12.007 5.039 1.00 65.19 93 ARG A O 1
ATOM 770 N N . LEU A 1 94 ? -13.425 12.066 6.889 1.00 65.31 94 LEU A N 1
ATOM 771 C CA . LEU A 1 94 ? -14.471 12.516 7.810 1.00 65.31 94 LEU A CA 1
ATOM 772 C C . LEU A 1 94 ? -14.831 13.984 7.546 1.00 65.31 94 LEU A C 1
ATOM 774 O O . LEU A 1 94 ? -16.015 14.301 7.460 1.00 65.31 94 LEU A O 1
ATOM 778 N N . GLU A 1 95 ? -13.838 14.846 7.317 1.00 70.88 95 GLU A N 1
ATOM 779 C CA . GLU A 1 95 ? -14.041 16.269 7.000 1.00 70.88 95 GLU A CA 1
ATOM 780 C C . GLU A 1 95 ? -14.760 16.486 5.662 1.00 70.88 95 GLU A C 1
ATOM 782 O O . GLU A 1 95 ? -15.571 17.395 5.520 1.00 70.88 95 GLU A O 1
ATOM 787 N N . ARG A 1 96 ? -14.524 15.629 4.662 1.00 65.88 96 ARG A N 1
ATOM 788 C CA . ARG A 1 96 ? -15.214 15.724 3.360 1.00 65.88 96 ARG A CA 1
ATOM 789 C C . ARG A 1 96 ? -16.670 15.245 3.383 1.00 65.88 96 ARG A C 1
ATOM 791 O O . ARG A 1 96 ? -17.354 15.382 2.370 1.00 65.88 96 ARG A O 1
ATOM 798 N N . GLN A 1 97 ? -17.129 14.650 4.484 1.00 55.75 97 GLN A N 1
ATOM 799 C CA . GLN A 1 97 ? -18.506 14.170 4.659 1.00 55.75 97 GLN A CA 1
ATOM 800 C C . GLN A 1 97 ? -19.342 15.035 5.622 1.00 55.75 97 GLN A C 1
ATOM 802 O O . GLN A 1 97 ? -20.535 14.761 5.765 1.00 55.75 97 GLN A O 1
ATOM 807 N N . SER A 1 98 ? -18.747 16.052 6.261 1.00 52.69 98 SER A N 1
ATOM 808 C CA . SER A 1 98 ? -19.437 17.062 7.084 1.00 52.69 98 SER A CA 1
ATOM 809 C C . SER A 1 98 ? -19.831 18.291 6.274 1.00 52.69 98 SER A C 1
ATOM 811 O O . SER A 1 98 ? -20.952 18.798 6.492 1.00 52.69 98 SER A O 1
#